Protein AF-A0A0G4H3E8-F1 (afdb_monomer_lite)

Foldseek 3Di:
DDPPPPDDVVVVVVVVVVVVVVVVQLCLVLLQLLCVLLVHDCVDPLVVQLSVQSVVLCVDPVRVPPRSLLSSLLSQLVSCVVCVVVDPDDSADVSSCVSSVDDPVNSVVCCVVSVSVVVD

Secondary structure (DSSP, 8-state):
--------HHHHHHHHHHHHHHHHHSSHHHHHHHHHHTT--TTSHHHHHHHHHHHHHHHSTTTTTS-HHHHHHHHHHHHHHHTGGGSSS-SS-HHHHHHH---HHHHHHHHHHS-GGGG-

Sequence (120 aa):
MDDIPDDPPHTQAKVMKRVAVDISVCGIECLDGLFTAAGMDTHGRLFSFAKYLMFLSLCDIDLAACDVRLLAATGVYITRKTIQGQIAGRIWSTALVGQSSVSESALESGMTTLRMQRLM

Structure (mmCIF, N/CA/C/O backbone):
data_AF-A0A0G4H3E8-F1
#
_entry.id   AF-A0A0G4H3E8-F1
#
loop_
_atom_site.group_PDB
_atom_site.id
_atom_site.type_symbol
_atom_site.label_atom_id
_atom_site.label_alt_id
_atom_site.label_comp_id
_atom_site.label_asym_id
_atom_site.label_entity_id
_atom_site.label_seq_id
_atom_site.pdbx_PDB_ins_code
_atom_site.Cartn_x
_atom_site.Cartn_y
_atom_site.Cartn_z
_atom_site.occupancy
_atom_site.B_iso_or_equiv
_atom_site.auth_seq_id
_atom_site.auth_comp_id
_atom_site.auth_asym_id
_atom_site.auth_atom_id
_atom_site.pdbx_PDB_model_num
ATOM 1 N N . MET A 1 1 ? 11.457 -11.935 -50.012 1.00 41.28 1 MET A N 1
ATOM 2 C CA . MET A 1 1 ? 11.044 -12.628 -48.780 1.00 41.28 1 MET A CA 1
ATOM 3 C C . MET A 1 1 ? 12.194 -12.420 -47.830 1.00 41.28 1 MET A C 1
ATOM 5 O O . MET A 1 1 ? 13.250 -12.983 -48.070 1.00 41.28 1 MET A O 1
ATOM 9 N N . ASP A 1 2 ? 12.036 -11.475 -46.910 1.00 45.06 2 ASP A N 1
ATOM 10 C CA . ASP A 1 2 ? 13.058 -11.137 -45.925 1.00 45.06 2 ASP A CA 1
ATOM 11 C C . ASP A 1 2 ? 13.101 -12.245 -44.869 1.00 45.06 2 ASP A C 1
ATOM 13 O O . ASP A 1 2 ? 12.082 -12.535 -44.238 1.00 45.06 2 ASP A O 1
ATOM 17 N N . ASP A 1 3 ? 14.262 -12.886 -44.726 1.00 52.88 3 ASP A N 1
ATOM 18 C CA . ASP A 1 3 ? 14.547 -13.848 -43.662 1.00 52.88 3 ASP A CA 1
ATOM 19 C C . ASP A 1 3 ? 14.496 -13.115 -42.315 1.00 52.88 3 ASP A C 1
ATOM 21 O O . ASP A 1 3 ? 15.440 -12.433 -41.910 1.00 52.88 3 ASP A O 1
ATOM 25 N N . ILE A 1 4 ? 13.361 -13.232 -41.624 1.00 59.09 4 ILE A N 1
ATOM 26 C CA . ILE A 1 4 ? 13.258 -12.909 -40.201 1.00 59.09 4 ILE A CA 1
ATOM 27 C C . ILE A 1 4 ? 14.163 -13.914 -39.478 1.00 59.09 4 ILE A C 1
ATOM 29 O O . ILE A 1 4 ? 13.926 -15.116 -39.605 1.00 59.09 4 ILE A O 1
ATOM 33 N N . PRO A 1 5 ? 15.202 -13.477 -38.746 1.00 54.44 5 PRO A N 1
ATOM 34 C CA . PRO A 1 5 ? 16.035 -14.413 -38.014 1.00 54.44 5 PRO A CA 1
ATOM 35 C C . PRO A 1 5 ? 15.184 -15.046 -36.910 1.00 54.44 5 PRO A C 1
ATOM 37 O O . PRO A 1 5 ? 14.676 -14.339 -36.038 1.00 54.44 5 PRO A O 1
ATOM 40 N N . ASP A 1 6 ? 15.020 -16.369 -36.967 1.00 59.00 6 ASP A N 1
ATOM 41 C CA . ASP A 1 6 ? 14.448 -17.156 -35.877 1.00 59.00 6 ASP A CA 1
ATOM 42 C C . ASP A 1 6 ? 15.289 -16.909 -34.616 1.00 59.00 6 ASP A C 1
ATOM 44 O O . ASP A 1 6 ? 16.438 -17.349 -34.500 1.00 59.00 6 ASP A O 1
ATOM 48 N N . ASP A 1 7 ? 14.725 -16.144 -33.683 1.00 55.28 7 ASP A N 1
ATOM 49 C CA . ASP A 1 7 ? 15.331 -15.873 -32.384 1.00 55.28 7 ASP A CA 1
ATOM 50 C C . ASP A 1 7 ? 15.502 -17.223 -31.657 1.00 55.28 7 ASP A C 1
ATOM 52 O O . ASP A 1 7 ? 14.544 -18.004 -31.586 1.00 55.28 7 ASP A O 1
ATOM 56 N N . PRO A 1 8 ? 16.697 -17.583 -31.144 1.00 50.31 8 PRO A N 1
ATOM 57 C CA . PRO A 1 8 ? 16.917 -18.932 -30.659 1.00 50.31 8 PRO A CA 1
ATOM 58 C C . PRO A 1 8 ? 15.990 -19.205 -29.466 1.00 50.31 8 PRO A C 1
ATOM 60 O O . PRO A 1 8 ? 15.923 -18.378 -28.548 1.00 50.31 8 PRO A O 1
ATOM 63 N N . PRO A 1 9 ? 15.370 -20.398 -29.367 1.00 56.12 9 PRO A N 1
ATOM 64 C CA . PRO A 1 9 ?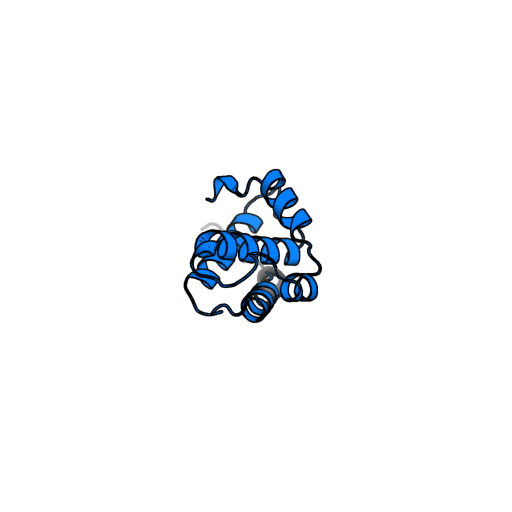 14.502 -20.767 -28.240 1.00 56.12 9 PRO A CA 1
ATOM 65 C C . PRO A 1 9 ? 15.198 -20.647 -26.870 1.00 56.12 9 PRO A C 1
ATOM 67 O O . PRO A 1 9 ? 14.553 -20.584 -25.824 1.00 56.12 9 PRO A O 1
ATOM 70 N N . HIS A 1 10 ? 16.531 -20.556 -26.862 1.00 56.19 10 HIS A N 1
ATOM 71 C CA . HIS A 1 10 ? 17.345 -20.306 -25.681 1.00 56.19 10 HIS A CA 1
ATOM 72 C C . HIS A 1 10 ? 17.233 -18.872 -25.133 1.00 56.19 10 HIS A C 1
ATOM 74 O O . HIS A 1 10 ? 17.249 -18.697 -23.914 1.00 56.19 10 HIS A O 1
ATOM 80 N N . THR A 1 11 ? 17.082 -17.853 -25.986 1.00 53.94 11 THR A N 1
ATOM 81 C CA . THR A 1 11 ? 16.914 -16.453 -25.559 1.00 53.94 11 THR A CA 1
ATOM 82 C C . THR A 1 11 ? 15.546 -16.273 -24.919 1.00 53.94 11 THR A C 1
ATOM 84 O O . THR A 1 11 ? 15.452 -15.780 -23.796 1.00 53.94 11 THR A O 1
ATOM 87 N N . GLN A 1 12 ? 14.500 -16.788 -25.566 1.00 53.94 12 GLN A N 1
ATOM 88 C CA . GLN A 1 12 ? 13.131 -16.708 -25.068 1.00 53.94 12 GLN A CA 1
ATOM 89 C C . GLN A 1 12 ? 12.957 -17.488 -23.760 1.00 53.94 12 GLN A C 1
ATOM 91 O O . GLN A 1 12 ? 12.386 -16.958 -22.813 1.00 53.94 12 GLN A O 1
ATOM 96 N N . ALA A 1 13 ? 13.532 -18.689 -23.641 1.00 55.81 13 ALA A N 1
ATOM 97 C CA . ALA A 1 13 ? 13.508 -19.449 -22.391 1.00 55.81 13 ALA A CA 1
ATOM 98 C C . ALA A 1 13 ? 14.298 -18.757 -21.267 1.00 55.81 13 ALA A C 1
ATOM 100 O O . ALA A 1 13 ? 13.881 -18.790 -20.112 1.00 55.81 13 ALA A O 1
ATOM 101 N N . LYS A 1 14 ? 15.423 -18.099 -21.573 1.00 49.84 14 LYS A N 1
ATOM 102 C CA . LYS A 1 14 ? 16.237 -17.371 -20.584 1.00 49.84 14 LYS A CA 1
ATOM 103 C C . LYS A 1 14 ? 15.572 -16.066 -20.142 1.00 49.84 14 LYS A C 1
ATOM 105 O O . LYS A 1 14 ? 15.638 -15.732 -18.960 1.00 49.84 14 LYS A O 1
ATOM 110 N N . VAL A 1 15 ? 14.891 -15.378 -21.058 1.00 53.28 15 VAL A N 1
ATOM 111 C CA . VAL A 1 15 ? 14.037 -14.220 -20.768 1.00 53.28 15 VAL A CA 1
ATOM 112 C C . VAL A 1 15 ? 12.824 -14.664 -19.960 1.00 53.28 15 VAL A C 1
ATOM 114 O O . VAL A 1 15 ? 12.613 -14.123 -18.889 1.00 53.28 15 VAL A O 1
ATOM 117 N N . MET A 1 16 ? 12.096 -15.705 -20.368 1.00 49.38 16 MET A N 1
ATOM 118 C CA . MET A 1 16 ? 10.956 -16.237 -19.613 1.00 49.38 16 MET A CA 1
ATOM 119 C C . MET A 1 16 ? 11.352 -16.756 -18.232 1.00 49.38 16 MET A C 1
ATOM 121 O O . MET A 1 16 ? 10.591 -16.587 -17.292 1.00 49.38 16 MET A O 1
ATOM 125 N N . LYS A 1 17 ? 12.542 -17.343 -18.071 1.00 41.59 17 LYS A N 1
ATOM 126 C CA . LYS A 1 17 ? 13.044 -17.793 -16.766 1.00 41.59 17 LYS A CA 1
ATOM 127 C C . LYS A 1 17 ? 13.461 -16.620 -15.874 1.00 41.59 17 LYS A C 1
ATOM 129 O O . LYS A 1 17 ? 13.232 -16.688 -14.673 1.00 41.59 17 LYS A O 1
ATOM 134 N N . ARG A 1 18 ? 14.024 -15.544 -16.442 1.00 41.38 18 ARG A N 1
ATOM 135 C CA . ARG A 1 18 ? 14.250 -14.279 -15.716 1.00 41.38 18 ARG A CA 1
ATOM 136 C C . ARG A 1 18 ? 12.933 -13.617 -15.332 1.00 41.38 18 ARG A C 1
ATOM 138 O O . ARG A 1 18 ? 12.755 -13.307 -14.169 1.00 41.38 18 ARG A O 1
ATOM 145 N N . VAL A 1 19 ? 11.992 -13.528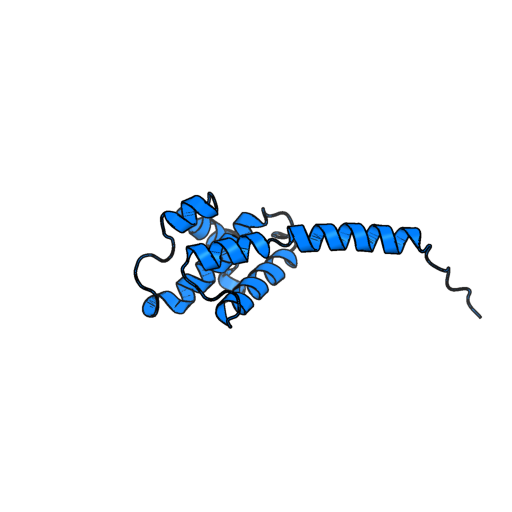 -16.266 1.00 47.22 19 VAL A N 1
ATOM 146 C CA . VAL A 1 19 ? 10.655 -12.981 -16.035 1.00 47.22 19 VAL A CA 1
ATOM 147 C C . VAL A 1 19 ? 9.920 -13.798 -14.978 1.00 47.22 19 VAL A C 1
ATOM 149 O O . VAL A 1 19 ? 9.412 -13.198 -14.054 1.00 47.22 19 VAL A O 1
ATOM 152 N N . ALA A 1 20 ? 9.919 -15.137 -15.036 1.00 42.00 20 ALA A N 1
ATOM 153 C CA . ALA A 1 20 ? 9.285 -16.020 -14.046 1.00 42.00 20 ALA A CA 1
ATOM 154 C C . ALA A 1 20 ? 9.862 -15.847 -12.630 1.00 42.00 20 ALA A C 1
ATOM 156 O O . ALA A 1 20 ? 9.112 -15.849 -11.653 1.00 42.00 20 ALA A O 1
ATOM 157 N N . VAL A 1 21 ? 11.183 -15.669 -12.525 1.00 38.19 21 VAL A N 1
ATOM 158 C CA . VAL A 1 21 ? 11.850 -15.313 -11.265 1.00 38.19 21 VAL A CA 1
ATOM 159 C C . VAL A 1 21 ? 11.449 -13.897 -10.833 1.00 38.19 21 VAL A C 1
ATOM 161 O O . VAL A 1 21 ? 11.126 -13.706 -9.667 1.00 38.19 21 VAL A O 1
ATOM 164 N N . ASP A 1 22 ? 11.336 -12.944 -11.760 1.00 46.78 22 ASP A N 1
ATOM 165 C CA . ASP A 1 22 ? 10.856 -11.586 -11.477 1.00 46.78 22 ASP A CA 1
ATOM 166 C C . ASP A 1 22 ? 9.377 -11.541 -11.052 1.00 46.78 22 ASP A C 1
ATOM 168 O O . ASP A 1 22 ? 9.031 -10.697 -10.236 1.00 46.78 22 ASP A O 1
ATOM 172 N N . ILE A 1 23 ? 8.493 -12.445 -11.506 1.00 43.41 23 ILE A N 1
ATOM 173 C CA . ILE A 1 23 ? 7.075 -12.462 -11.065 1.00 43.41 23 ILE A CA 1
ATOM 174 C C . ILE A 1 23 ? 6.943 -12.970 -9.624 1.00 43.41 23 ILE A C 1
ATOM 176 O O . ILE A 1 23 ? 6.110 -12.465 -8.875 1.00 43.41 23 ILE A O 1
ATOM 180 N N . SER A 1 24 ? 7.783 -13.932 -9.219 1.00 49.03 24 SER A N 1
ATOM 181 C CA . SER A 1 24 ? 7.902 -14.365 -7.815 1.00 49.03 24 SER A CA 1
ATOM 182 C C . SER A 1 24 ? 8.513 -13.257 -6.943 1.00 49.03 24 SER A C 1
ATOM 184 O O . SER A 1 24 ? 8.081 -13.048 -5.811 1.00 49.03 24 SER A O 1
ATOM 186 N N . VAL A 1 25 ? 9.445 -12.477 -7.500 1.00 53.53 25 VAL A N 1
ATOM 187 C CA . VAL A 1 25 ? 10.074 -11.312 -6.853 1.00 53.53 25 VAL A CA 1
ATOM 188 C C . VAL A 1 25 ? 9.228 -10.034 -6.980 1.00 53.53 25 VAL A C 1
ATOM 190 O O . VAL A 1 25 ? 9.533 -9.043 -6.330 1.00 53.53 25 VAL A O 1
ATOM 193 N N . CYS A 1 26 ? 8.097 -10.047 -7.696 1.00 61.25 26 CYS A N 1
ATOM 194 C CA . CYS A 1 26 ? 7.206 -8.892 -7.910 1.00 61.25 26 CYS A CA 1
ATOM 195 C C . CYS A 1 26 ? 6.431 -8.485 -6.639 1.00 61.25 26 CYS A C 1
ATOM 197 O O . CYS A 1 26 ? 5.402 -7.826 -6.711 1.00 61.25 26 CYS A O 1
ATOM 199 N N . GLY A 1 27 ? 6.876 -8.938 -5.462 1.00 70.44 27 GLY A N 1
ATOM 200 C CA . GLY A 1 27 ? 6.372 -8.591 -4.134 1.00 70.44 27 GLY 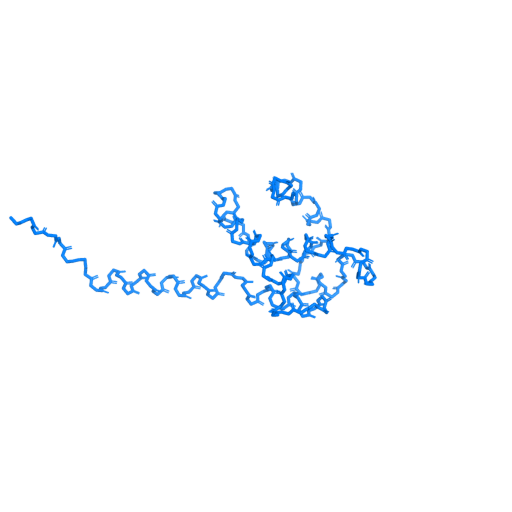A CA 1
ATOM 201 C C . GLY A 1 27 ? 4.898 -8.841 -3.897 1.00 70.44 27 GLY A C 1
ATOM 202 O O . GLY A 1 27 ? 4.385 -8.376 -2.886 1.00 70.44 27 GLY A O 1
ATOM 203 N N . ILE A 1 28 ? 4.227 -9.603 -4.762 1.00 83.56 28 ILE A N 1
ATOM 204 C CA . ILE A 1 28 ? 2.833 -9.995 -4.557 1.00 83.56 28 ILE A CA 1
ATOM 205 C C . ILE A 1 28 ? 2.709 -10.846 -3.290 1.00 83.56 28 ILE A C 1
ATOM 207 O O . ILE A 1 28 ? 1.780 -10.630 -2.523 1.00 83.56 28 ILE A O 1
ATOM 211 N N . GLU A 1 29 ? 3.666 -11.737 -3.015 1.00 86.81 29 GLU A N 1
ATOM 212 C CA . GLU A 1 29 ? 3.709 -12.493 -1.753 1.00 86.81 29 GLU A CA 1
ATOM 213 C C . GLU A 1 29 ? 3.929 -11.575 -0.540 1.00 86.81 29 GLU A C 1
ATOM 215 O O . GLU A 1 29 ? 3.301 -11.744 0.503 1.00 86.81 29 GLU A O 1
ATOM 220 N N . CYS A 1 30 ? 4.778 -10.549 -0.681 1.00 89.00 30 CYS A N 1
ATOM 221 C CA . CYS A 1 30 ? 4.967 -9.547 0.370 1.00 89.00 30 CYS A CA 1
ATOM 222 C C . CYS A 1 30 ? 3.679 -8.747 0.607 1.00 89.00 30 CYS A C 1
ATOM 224 O O . CYS A 1 30 ? 3.287 -8.521 1.752 1.00 89.00 30 CYS A O 1
ATOM 226 N N . LEU A 1 31 ? 2.993 -8.366 -0.469 1.00 91.25 31 LEU A N 1
ATOM 227 C CA . LEU A 1 31 ? 1.733 -7.643 -0.426 1.00 91.25 31 LEU A CA 1
ATOM 228 C C . LEU A 1 31 ? 0.623 -8.482 0.219 1.00 91.25 31 LEU A C 1
ATOM 230 O O . LEU A 1 31 ? -0.112 -7.966 1.056 1.00 91.25 31 LEU A O 1
ATOM 234 N N . ASP A 1 32 ? 0.526 -9.763 -0.133 1.00 93.38 32 ASP A N 1
ATOM 235 C CA . ASP A 1 32 ? -0.421 -10.722 0.444 1.00 93.38 32 ASP A CA 1
ATOM 236 C C . ASP A 1 32 ? -0.209 -10.883 1.955 1.00 93.38 32 ASP A C 1
ATOM 238 O O . ASP A 1 32 ? -1.143 -10.720 2.749 1.00 93.38 32 ASP A O 1
ATOM 242 N N . GLY A 1 33 ? 1.049 -11.069 2.373 1.00 93.12 33 GLY A N 1
ATOM 243 C CA . GLY A 1 33 ? 1.413 -11.142 3.786 1.00 93.12 33 GLY A CA 1
ATOM 2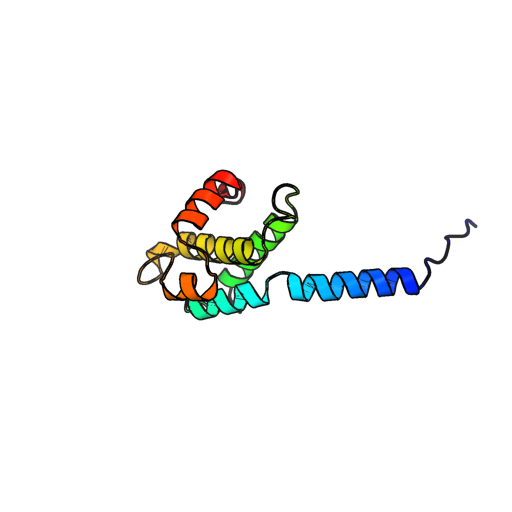44 C C . GLY A 1 33 ? 1.078 -9.859 4.552 1.00 93.12 33 GLY A C 1
ATOM 245 O O . GLY A 1 33 ? 0.584 -9.919 5.679 1.00 93.12 33 GLY A O 1
ATOM 246 N N . LEU A 1 34 ? 1.286 -8.688 3.943 1.00 94.44 34 LEU A N 1
ATOM 247 C CA . LEU A 1 34 ? 0.943 -7.405 4.560 1.00 94.44 34 LEU A CA 1
ATOM 248 C C . LEU A 1 34 ? -0.566 -7.162 4.629 1.00 94.44 34 LEU A C 1
ATOM 250 O O . LEU A 1 34 ? -1.039 -6.641 5.636 1.00 94.44 34 LEU A O 1
ATOM 254 N N . PHE A 1 35 ? -1.337 -7.562 3.617 1.00 94.44 35 PHE A N 1
ATOM 255 C CA . PHE A 1 35 ? -2.801 -7.496 3.662 1.00 94.44 35 PHE A CA 1
ATOM 256 C C . PHE A 1 35 ? -3.372 -8.420 4.737 1.00 94.44 35 PHE A C 1
ATOM 258 O O . PHE A 1 35 ? -4.225 -8.000 5.520 1.00 94.44 35 PHE A O 1
ATOM 265 N N . THR A 1 36 ? -2.830 -9.631 4.849 1.00 93.81 36 THR A N 1
ATOM 266 C CA . THR A 1 36 ? -3.196 -10.573 5.910 1.00 93.81 36 THR A CA 1
ATOM 267 C C . THR A 1 36 ? -2.880 -9.992 7.292 1.00 93.81 36 THR A C 1
ATOM 269 O O . THR A 1 36 ? -3.752 -9.952 8.159 1.00 93.81 36 THR A O 1
ATOM 272 N N . ALA A 1 37 ? -1.675 -9.441 7.491 1.00 93.06 37 ALA A N 1
ATOM 273 C CA . ALA A 1 37 ? -1.285 -8.777 8.742 1.00 93.06 37 ALA A CA 1
ATOM 274 C C . ALA A 1 37 ? -2.121 -7.517 9.046 1.00 93.06 37 ALA A C 1
ATOM 276 O O . ALA A 1 37 ? -2.309 -7.146 10.207 1.00 93.06 37 ALA A O 1
ATOM 277 N N . ALA A 1 38 ? -2.637 -6.860 8.007 1.00 91.75 38 ALA A N 1
ATOM 278 C CA . ALA A 1 38 ? -3.547 -5.726 8.096 1.00 91.75 38 ALA A CA 1
ATOM 279 C C . ALA A 1 38 ? -5.002 -6.125 8.411 1.00 91.75 38 ALA A C 1
ATOM 281 O O . ALA A 1 38 ? -5.811 -5.228 8.673 1.00 91.75 38 ALA A O 1
ATOM 282 N N . GLY A 1 39 ? -5.340 -7.421 8.370 1.00 90.75 39 GLY A N 1
ATOM 283 C CA . GLY A 1 39 ? -6.715 -7.916 8.477 1.00 90.75 39 GLY A CA 1
ATOM 284 C C . GLY A 1 39 ? -7.584 -7.542 7.271 1.00 90.75 39 GLY A C 1
ATOM 285 O O . GLY A 1 39 ? -8.781 -7.310 7.42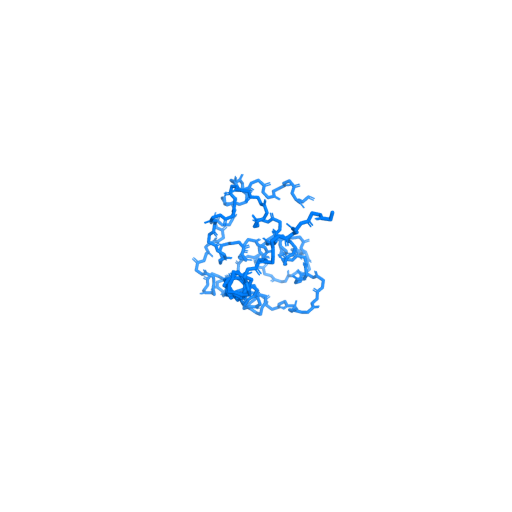6 1.00 90.75 39 GLY A O 1
ATOM 286 N N . MET A 1 40 ? -6.981 -7.402 6.089 1.00 92.19 40 MET A N 1
ATOM 287 C CA . MET A 1 40 ? -7.636 -6.967 4.854 1.00 92.19 40 MET A CA 1
ATOM 288 C C . MET A 1 40 ? -7.775 -8.127 3.865 1.00 92.19 40 MET A C 1
ATOM 290 O O . MET A 1 40 ? -6.930 -9.013 3.809 1.00 92.19 40 MET A O 1
ATOM 294 N N . ASP A 1 41 ? -8.832 -8.093 3.053 1.00 92.12 41 ASP A N 1
ATOM 295 C CA . ASP A 1 41 ? -9.108 -9.108 2.032 1.00 92.12 41 ASP A CA 1
ATOM 296 C C . ASP A 1 41 ? -8.064 -9.090 0.899 1.00 92.12 41 ASP A C 1
ATOM 298 O O . ASP A 1 41 ? -7.884 -8.066 0.232 1.00 92.12 41 ASP A O 1
ATOM 302 N N . THR A 1 42 ? -7.419 -10.236 0.662 1.00 92.06 42 THR A N 1
ATOM 303 C CA . THR A 1 42 ? -6.393 -10.475 -0.369 1.00 92.06 42 THR A CA 1
ATOM 304 C C . THR A 1 42 ? -6.978 -10.855 -1.734 1.00 92.06 42 THR A C 1
ATOM 306 O O . THR A 1 42 ? -6.249 -11.084 -2.697 1.00 92.06 42 THR A O 1
ATOM 309 N N . HIS A 1 43 ? -8.301 -10.881 -1.883 1.00 90.12 43 HIS A N 1
ATOM 310 C CA . HIS A 1 43 ? -8.960 -11.088 -3.179 1.00 90.12 43 HIS A CA 1
ATOM 311 C C . HIS A 1 43 ? -9.859 -9.913 -3.585 1.00 90.12 43 HIS A C 1
ATOM 313 O O . HIS A 1 43 ? -10.478 -9.926 -4.651 1.00 90.12 43 HIS A O 1
ATOM 319 N N . GLY A 1 44 ? -9.887 -8.861 -2.767 1.00 90.00 44 GLY A N 1
ATOM 320 C CA . GLY A 1 44 ? -10.790 -7.733 -2.921 1.00 90.00 44 GLY A CA 1
ATOM 321 C C . GLY A 1 44 ? -10.282 -6.613 -3.827 1.00 90.00 44 GLY A C 1
ATOM 322 O O . GLY A 1 44 ? -9.146 -6.582 -4.317 1.00 90.00 44 GLY A O 1
ATOM 323 N N . ARG A 1 45 ? -11.143 -5.601 -3.997 1.00 93.06 45 ARG A N 1
ATOM 324 C CA . ARG A 1 45 ? -10.818 -4.381 -4.758 1.00 93.06 45 ARG A CA 1
ATOM 325 C C . ARG A 1 45 ? -9.624 -3.627 -4.177 1.00 93.06 45 ARG A C 1
ATOM 327 O O . ARG A 1 45 ? -8.819 -3.103 -4.933 1.00 93.06 45 ARG A O 1
ATOM 334 N N . LEU A 1 46 ? -9.494 -3.599 -2.853 1.00 92.94 46 LEU A N 1
ATOM 335 C CA . LEU A 1 46 ? -8.392 -2.923 -2.165 1.00 92.94 46 LEU A CA 1
ATOM 336 C C . LEU A 1 46 ? -7.048 -3.610 -2.426 1.00 92.94 46 LEU A C 1
ATOM 338 O O . LEU A 1 46 ? -6.050 -2.934 -2.650 1.00 92.94 46 LEU A O 1
ATOM 342 N N . PHE A 1 47 ? -7.029 -4.942 -2.485 1.00 93.25 47 PHE A N 1
ATOM 343 C CA . PHE A 1 47 ? -5.826 -5.681 -2.857 1.00 93.25 47 PHE A CA 1
ATOM 344 C C . PHE A 1 47 ? -5.442 -5.450 -4.316 1.00 93.25 47 PHE A C 1
ATOM 346 O O . PHE A 1 47 ? -4.276 -5.225 -4.631 1.00 93.25 47 PHE A O 1
ATOM 353 N N . SER A 1 48 ? -6.436 -5.426 -5.207 1.00 92.25 48 SER A N 1
ATOM 354 C CA . SER A 1 48 ? -6.227 -5.078 -6.618 1.00 92.25 48 SER A CA 1
ATOM 355 C C . SER A 1 48 ? -5.692 -3.651 -6.780 1.00 92.25 48 SER A C 1
ATOM 357 O O . SER A 1 48 ? -4.790 -3.416 -7.579 1.00 92.25 48 SER A O 1
ATOM 359 N N . PHE A 1 49 ? -6.195 -2.711 -5.978 1.00 90.12 49 PHE A N 1
ATOM 360 C CA . PHE A 1 49 ? -5.706 -1.336 -5.940 1.00 90.12 49 PHE A CA 1
ATOM 361 C C . PHE A 1 49 ? -4.246 -1.258 -5.476 1.00 90.12 49 PHE A C 1
ATOM 363 O O . PHE A 1 49 ? -3.430 -0.614 -6.129 1.00 90.12 49 PHE A O 1
ATOM 370 N N . ALA A 1 50 ? -3.874 -1.978 -4.416 1.00 91.06 50 ALA A N 1
ATOM 371 C CA . ALA A 1 50 ? -2.490 -2.006 -3.953 1.00 91.06 50 ALA A CA 1
ATOM 372 C C . ALA A 1 50 ? -1.533 -2.647 -4.977 1.00 91.06 50 ALA A C 1
ATOM 374 O O . ALA A 1 50 ? -0.439 -2.128 -5.196 1.00 91.06 50 ALA A O 1
ATOM 375 N N . LYS A 1 51 ? -1.961 -3.714 -5.671 1.00 90.62 51 LYS A N 1
ATOM 376 C CA . LYS A 1 51 ? -1.213 -4.293 -6.804 1.00 90.62 51 LYS A CA 1
ATOM 377 C C . LYS A 1 51 ? -0.991 -3.274 -7.917 1.00 90.62 51 LYS A C 1
ATOM 379 O O . LYS A 1 51 ? 0.108 -3.189 -8.455 1.00 90.62 51 LYS A O 1
ATOM 384 N N . TYR A 1 52 ? -2.021 -2.498 -8.248 1.00 88.31 52 TYR A N 1
ATOM 385 C CA . TYR A 1 52 ? -1.934 -1.459 -9.269 1.00 88.31 52 TYR A CA 1
ATOM 386 C C . TYR A 1 52 ? -0.918 -0.371 -8.898 1.00 88.31 52 TYR A C 1
ATOM 388 O O . TYR A 1 52 ? -0.063 -0.038 -9.714 1.00 88.31 52 TYR A O 1
ATOM 396 N N . LEU A 1 53 ? -0.940 0.122 -7.656 1.00 86.56 53 LEU A N 1
ATOM 397 C CA . LEU A 1 53 ? 0.050 1.095 -7.172 1.00 86.56 53 LEU A CA 1
ATOM 398 C C . LEU A 1 53 ? 1.478 0.553 -7.244 1.00 86.56 53 LEU A C 1
ATOM 400 O O . LEU A 1 53 ? 2.408 1.262 -7.632 1.00 86.56 53 LEU A O 1
ATOM 404 N N . MET A 1 54 ? 1.648 -0.715 -6.888 1.00 85.62 54 MET A N 1
ATOM 405 C CA . MET A 1 54 ? 2.946 -1.365 -6.926 1.00 85.62 54 MET A CA 1
ATOM 406 C C . MET A 1 54 ? 3.459 -1.520 -8.363 1.00 85.62 54 MET A C 1
ATOM 408 O O . MET A 1 54 ? 4.611 -1.198 -8.640 1.00 85.62 54 MET A O 1
ATOM 412 N N . PHE A 1 55 ? 2.587 -1.923 -9.291 1.00 83.62 55 PHE A N 1
ATOM 413 C CA . PHE A 1 55 ? 2.909 -1.992 -10.715 1.00 83.62 55 PHE A CA 1
ATOM 414 C C . PHE A 1 55 ? 3.308 -0.624 -11.280 1.00 83.62 55 PHE A C 1
ATOM 416 O O . PHE A 1 55 ? 4.348 -0.509 -11.920 1.00 83.62 55 PHE A O 1
ATOM 423 N N . LEU A 1 56 ? 2.534 0.425 -10.987 1.00 83.31 56 LEU A N 1
ATOM 424 C CA . LEU A 1 56 ? 2.866 1.790 -11.401 1.00 83.31 56 LEU A CA 1
ATOM 425 C C . LEU A 1 56 ? 4.231 2.239 -10.878 1.00 83.31 56 LEU A C 1
ATOM 427 O O . LEU A 1 56 ? 4.978 2.882 -11.607 1.00 83.31 56 LEU A O 1
ATOM 431 N N . SER A 1 57 ? 4.564 1.868 -9.641 1.00 79.56 57 SER A N 1
ATOM 432 C CA . SER A 1 57 ? 5.865 2.182 -9.048 1.00 79.56 57 SER A CA 1
ATOM 433 C C . SER A 1 57 ? 7.001 1.474 -9.783 1.00 79.56 57 SER A C 1
ATOM 435 O O . SER A 1 57 ? 8.041 2.066 -10.012 1.00 79.56 57 SER A O 1
ATOM 437 N N . LEU A 1 58 ? 6.809 0.232 -10.228 1.00 77.88 58 LEU A N 1
ATOM 438 C CA . LEU A 1 58 ? 7.818 -0.475 -11.024 1.00 77.88 58 LEU A CA 1
ATOM 439 C C . LEU A 1 58 ? 7.978 0.096 -12.444 1.00 77.88 58 LEU A C 1
ATOM 441 O O . LEU A 1 58 ? 9.023 -0.092 -13.063 1.00 77.88 58 LEU A O 1
ATOM 445 N N . CYS A 1 59 ? 6.960 0.782 -12.971 1.00 79.44 59 CYS A N 1
ATOM 446 C CA . CYS A 1 59 ? 7.038 1.474 -14.259 1.00 79.44 59 CYS A CA 1
ATOM 447 C C . CYS A 1 59 ? 7.740 2.837 -14.178 1.00 79.44 59 CYS A C 1
ATOM 449 O O . CYS A 1 59 ? 8.137 3.370 -15.215 1.00 79.44 59 CYS A O 1
ATOM 451 N N . ASP A 1 60 ? 7.879 3.411 -12.984 1.00 78.19 60 ASP A N 1
ATOM 452 C CA . ASP A 1 60 ? 8.614 4.654 -12.779 1.00 78.19 60 ASP A CA 1
ATOM 453 C C . ASP A 1 60 ? 10.111 4.340 -12.641 1.00 78.19 60 ASP A C 1
ATOM 455 O O . ASP A 1 60 ? 10.524 3.590 -11.760 1.00 78.19 60 ASP A O 1
ATOM 459 N N . ILE A 1 61 ? 10.936 4.907 -13.526 1.00 75.88 61 ILE A N 1
ATOM 460 C CA . ILE A 1 61 ? 12.386 4.658 -13.576 1.00 75.88 61 ILE A CA 1
ATOM 461 C C . ILE A 1 61 ? 13.056 5.014 -12.244 1.00 75.88 61 ILE A C 1
ATOM 463 O O . ILE A 1 61 ? 13.981 4.314 -11.826 1.00 75.88 61 ILE A O 1
ATOM 467 N N . ASP A 1 62 ? 12.566 6.049 -11.558 1.00 76.38 62 ASP A N 1
ATOM 468 C CA . ASP A 1 62 ? 13.124 6.492 -10.279 1.00 76.38 62 ASP A CA 1
ATOM 469 C C . ASP A 1 62 ? 12.798 5.506 -9.139 1.00 76.38 62 ASP A C 1
ATOM 471 O O . ASP A 1 62 ? 13.476 5.488 -8.109 1.00 76.38 62 ASP A O 1
ATOM 475 N N . LEU A 1 63 ? 11.779 4.661 -9.327 1.00 72.56 63 LEU A N 1
ATOM 476 C CA . LEU A 1 63 ? 11.257 3.720 -8.334 1.00 72.56 63 LEU A CA 1
ATOM 477 C C . LEU A 1 63 ? 11.507 2.250 -8.696 1.00 72.56 63 LEU A C 1
ATOM 479 O O . LEU A 1 63 ? 11.418 1.383 -7.827 1.00 72.56 63 LEU A O 1
ATOM 483 N N . ALA A 1 64 ? 11.874 1.956 -9.944 1.00 70.94 64 ALA A N 1
ATOM 484 C CA . ALA A 1 64 ? 12.115 0.602 -10.438 1.00 70.94 64 ALA A CA 1
ATOM 485 C C . ALA A 1 64 ? 13.248 -0.125 -9.688 1.00 70.94 64 ALA A C 1
ATOM 487 O O . ALA A 1 64 ? 13.274 -1.352 -9.644 1.00 70.94 64 ALA A O 1
ATOM 488 N N . ALA A 1 65 ? 14.175 0.626 -9.081 1.00 74.56 65 ALA A N 1
ATOM 489 C CA . ALA A 1 65 ? 15.263 0.092 -8.259 1.00 74.56 65 ALA A CA 1
ATOM 490 C C . ALA A 1 65 ? 14.942 0.039 -6.750 1.00 74.56 65 ALA A C 1
ATOM 492 O O . ALA A 1 65 ? 15.789 -0.392 -5.963 1.00 74.56 65 ALA A O 1
ATOM 493 N N . CYS A 1 66 ? 13.762 0.498 -6.315 1.00 75.62 66 CYS A N 1
ATOM 494 C CA . CYS A 1 66 ? 13.381 0.468 -4.904 1.00 75.62 66 CYS A CA 1
ATOM 495 C C . CYS A 1 66 ? 13.170 -0.964 -4.397 1.00 75.62 66 CYS A C 1
ATOM 497 O O . CYS A 1 66 ? 12.742 -1.851 -5.132 1.00 75.62 66 CYS A O 1
ATOM 499 N N . ASP A 1 67 ? 13.422 -1.173 -3.098 1.00 83.69 67 ASP A N 1
ATOM 500 C CA . ASP A 1 67 ? 13.130 -2.452 -2.448 1.00 83.69 67 ASP A CA 1
ATOM 501 C C . ASP A 1 67 ? 11.636 -2.774 -2.602 1.00 83.69 67 ASP A C 1
ATOM 503 O O . ASP A 1 67 ? 10.753 -2.012 -2.199 1.00 83.69 67 ASP A O 1
ATOM 507 N N . VAL A 1 68 ? 11.361 -3.937 -3.180 1.00 81.50 68 VAL A N 1
ATOM 508 C CA . VAL A 1 68 ? 10.018 -4.444 -3.445 1.00 81.50 68 VAL A CA 1
ATOM 509 C C . VAL A 1 68 ? 9.156 -4.493 -2.176 1.00 81.50 68 VAL A C 1
ATOM 511 O O . VAL A 1 68 ? 7.958 -4.211 -2.235 1.00 81.50 68 VAL A O 1
ATOM 514 N N . ARG A 1 69 ? 9.739 -4.805 -1.013 1.00 84.94 69 ARG A N 1
ATOM 515 C CA . ARG A 1 69 ? 9.030 -4.805 0.277 1.00 84.94 69 ARG A CA 1
ATOM 516 C C . ARG A 1 69 ? 8.621 -3.400 0.690 1.00 84.94 69 ARG A C 1
ATOM 518 O O . ARG A 1 69 ? 7.530 -3.226 1.228 1.00 84.94 69 ARG A O 1
ATOM 525 N N . LEU A 1 70 ? 9.459 -2.399 0.413 1.00 85.81 70 LEU A N 1
ATOM 526 C CA . LEU A 1 70 ? 9.113 -0.998 0.646 1.00 85.81 70 LEU A CA 1
ATOM 527 C C . LEU A 1 70 ? 7.977 -0.560 -0.288 1.00 85.81 70 LEU A C 1
ATOM 529 O O . LEU A 1 70 ? 7.045 0.103 0.168 1.00 85.81 70 LEU A O 1
ATOM 533 N N . LEU A 1 71 ? 8.001 -0.971 -1.559 1.00 86.12 71 LEU A N 1
ATOM 534 C CA . LEU A 1 71 ? 6.915 -0.696 -2.507 1.00 86.12 71 LEU A CA 1
ATOM 535 C C . LEU A 1 71 ? 5.595 -1.352 -2.072 1.00 86.12 71 LEU A C 1
ATOM 537 O O . LEU A 1 71 ? 4.560 -0.684 -2.038 1.00 86.12 71 LEU A O 1
ATOM 541 N N . ALA A 1 72 ? 5.631 -2.622 -1.661 1.00 89.56 72 ALA A N 1
ATOM 542 C CA . ALA A 1 72 ? 4.462 -3.331 -1.143 1.00 89.56 72 ALA A CA 1
ATOM 543 C C . ALA A 1 72 ? 3.916 -2.666 0.133 1.00 89.56 72 ALA A C 1
ATOM 545 O O . ALA A 1 72 ? 2.718 -2.387 0.222 1.00 89.56 72 ALA A O 1
ATOM 546 N N . ALA A 1 73 ? 4.790 -2.335 1.092 1.00 91.75 73 ALA A N 1
ATOM 547 C CA . ALA A 1 73 ? 4.415 -1.619 2.311 1.00 91.75 73 ALA A CA 1
ATOM 548 C C . ALA A 1 73 ? 3.784 -0.256 2.007 1.00 91.75 73 ALA A C 1
ATOM 550 O O . ALA A 1 73 ? 2.765 0.098 2.601 1.00 91.75 73 ALA A O 1
ATOM 551 N N . THR A 1 74 ? 4.326 0.470 1.028 1.00 89.81 74 THR A N 1
ATOM 552 C CA . THR A 1 74 ? 3.782 1.760 0.589 1.00 89.81 74 THR A CA 1
ATOM 553 C C . THR A 1 74 ? 2.408 1.597 -0.058 1.00 89.81 74 THR A C 1
ATOM 555 O O . THR A 1 74 ? 1.488 2.346 0.275 1.00 89.81 74 THR A O 1
ATOM 558 N N . GLY A 1 75 ? 2.215 0.575 -0.898 1.00 90.25 75 GLY A N 1
ATOM 559 C CA . GLY A 1 75 ? 0.910 0.240 -1.473 1.00 90.25 75 GLY A CA 1
ATOM 560 C C . GLY A 1 75 ? -0.147 -0.077 -0.407 1.00 90.25 75 GLY A C 1
ATOM 561 O O . GLY A 1 75 ? -1.265 0.444 -0.471 1.00 90.25 75 GLY A O 1
ATOM 562 N N . VAL A 1 76 ? 0.203 -0.868 0.616 1.00 93.06 76 VAL A N 1
ATOM 563 C CA . VAL A 1 76 ? -0.698 -1.151 1.752 1.00 93.06 76 VAL A CA 1
ATOM 564 C C . VAL A 1 76 ? -0.985 0.115 2.557 1.00 93.06 76 VAL A C 1
ATOM 566 O O . VAL A 1 76 ? -2.141 0.373 2.892 1.00 93.06 76 VAL A O 1
ATOM 569 N N . TYR A 1 77 ? 0.036 0.923 2.848 1.00 92.88 77 TYR A N 1
ATOM 570 C CA . TYR A 1 77 ? -0.107 2.157 3.622 1.00 92.88 77 TYR A CA 1
ATOM 571 C C . TYR A 1 77 ? -1.050 3.149 2.939 1.00 92.88 77 TYR A C 1
ATOM 573 O O . TYR A 1 77 ? -2.002 3.624 3.561 1.00 92.88 77 TYR A O 1
ATOM 581 N N . ILE A 1 78 ? -0.853 3.387 1.638 1.00 90.94 78 ILE A N 1
ATOM 582 C CA . ILE A 1 78 ? -1.741 4.211 0.813 1.00 90.94 78 ILE A CA 1
ATOM 583 C C . ILE A 1 78 ? -3.168 3.659 0.850 1.00 90.94 78 ILE A C 1
ATOM 585 O O . ILE A 1 78 ? -4.106 4.406 1.126 1.00 90.94 78 ILE A O 1
ATOM 589 N N . THR A 1 79 ? -3.335 2.353 0.638 1.00 91.81 79 THR A N 1
ATOM 590 C CA . THR A 1 79 ? -4.659 1.717 0.633 1.00 91.81 79 THR A CA 1
ATOM 591 C C . THR A 1 79 ? -5.365 1.852 1.982 1.00 91.81 79 THR A C 1
ATOM 593 O O . THR A 1 79 ? -6.561 2.109 2.027 1.00 91.81 79 THR A O 1
ATOM 596 N N . ARG A 1 80 ? -4.649 1.716 3.102 1.00 92.88 80 ARG A N 1
ATOM 597 C CA . ARG A 1 80 ? -5.222 1.900 4.445 1.00 92.88 80 ARG A CA 1
ATOM 598 C C . ARG A 1 80 ? -5.545 3.362 4.736 1.00 92.88 80 ARG A C 1
ATOM 600 O O . ARG A 1 80 ? -6.546 3.638 5.392 1.00 92.88 80 ARG A O 1
ATOM 607 N N . LYS A 1 81 ? -4.741 4.296 4.221 1.00 91.12 81 LYS A N 1
ATOM 608 C CA . LYS A 1 81 ? -4.987 5.736 4.341 1.00 91.12 81 LYS A CA 1
ATOM 609 C C . LYS A 1 81 ? -6.246 6.163 3.580 1.00 91.12 81 LYS A C 1
ATOM 611 O O . LYS A 1 81 ? -7.026 6.944 4.116 1.00 91.12 81 LYS A O 1
ATOM 616 N N . THR A 1 82 ? -6.499 5.617 2.385 1.00 89.25 82 THR A N 1
ATOM 617 C CA . THR A 1 82 ? -7.711 5.940 1.602 1.00 89.25 82 THR A CA 1
ATOM 618 C C . THR A 1 82 ? -9.000 5.454 2.265 1.00 89.25 82 THR A C 1
ATOM 620 O O . THR A 1 82 ? -10.044 6.079 2.097 1.00 89.25 82 THR A O 1
ATOM 623 N N . ILE A 1 83 ? -8.934 4.387 3.065 1.00 90.62 83 ILE A N 1
ATOM 624 C CA . ILE A 1 83 ? -10.081 3.838 3.806 1.00 90.62 83 ILE A CA 1
ATOM 625 C C . ILE A 1 83 ? -10.009 4.107 5.314 1.00 90.62 83 ILE A C 1
ATOM 627 O O . ILE A 1 83 ? -10.682 3.417 6.075 1.00 90.62 83 ILE A O 1
ATOM 631 N N . GLN A 1 84 ? -9.221 5.088 5.775 1.00 88.62 84 GLN A N 1
ATOM 632 C CA . GLN A 1 84 ? -8.946 5.285 7.207 1.00 88.62 84 GLN A CA 1
ATOM 633 C C . GLN A 1 84 ? -10.224 5.384 8.061 1.00 88.62 84 GLN A C 1
ATOM 635 O O . GLN A 1 84 ? -10.271 4.842 9.159 1.00 88.62 84 GLN A O 1
ATOM 640 N N . GLY A 1 85 ? -11.281 6.019 7.545 1.00 88.94 85 GLY A N 1
ATOM 641 C CA . GLY A 1 85 ? -12.572 6.128 8.239 1.00 88.94 85 GLY A CA 1
ATOM 642 C C . GLY A 1 85 ? -13.372 4.821 8.349 1.00 88.94 85 GLY A C 1
ATOM 643 O O . GLY A 1 85 ? -14.388 4.792 9.035 1.00 88.94 85 GLY A O 1
ATOM 644 N N . GLN A 1 86 ? -12.945 3.754 7.671 1.00 86.88 86 GLN A N 1
ATOM 645 C CA . GLN A 1 86 ? -13.594 2.436 7.640 1.00 86.88 86 GLN A CA 1
ATOM 646 C C . GLN A 1 86 ? -12.793 1.364 8.393 1.00 86.88 86 GLN A C 1
ATOM 648 O O . GLN A 1 86 ? -13.289 0.256 8.585 1.00 86.88 86 GLN A O 1
ATOM 653 N N . ILE A 1 87 ? -11.563 1.672 8.815 1.00 85.19 87 ILE A N 1
ATOM 654 C CA . ILE A 1 87 ? -10.696 0.747 9.551 1.00 85.19 87 ILE A CA 1
ATOM 655 C C . ILE A 1 87 ? -10.594 1.155 11.019 1.00 85.19 87 ILE A C 1
ATOM 657 O O . ILE A 1 87 ? -10.555 2.333 11.362 1.00 85.19 87 ILE A O 1
ATOM 661 N N . ALA A 1 88 ? -10.520 0.164 11.902 1.00 83.25 88 ALA A N 1
ATOM 662 C CA . ALA A 1 88 ? -10.246 0.401 13.311 1.00 83.25 88 ALA A CA 1
ATOM 663 C C . ALA A 1 88 ? -8.733 0.554 13.552 1.00 83.25 88 ALA A C 1
ATOM 665 O O . ALA A 1 88 ? -7.923 -0.215 13.031 1.00 83.25 88 ALA A O 1
ATOM 666 N N . GLY A 1 89 ? -8.356 1.509 14.405 1.00 85.56 89 GLY A N 1
ATOM 667 C CA . GLY A 1 89 ? -6.977 1.687 14.863 1.00 85.56 89 GLY A CA 1
ATOM 668 C C . GLY A 1 89 ? -6.106 2.551 13.946 1.00 85.56 89 GLY A C 1
ATOM 669 O O . GLY A 1 89 ? -6.590 3.423 13.229 1.00 85.56 89 GLY A O 1
ATOM 670 N N . ARG A 1 90 ? -4.784 2.357 14.037 1.00 89.31 90 ARG A N 1
ATOM 671 C CA . ARG A 1 90 ? -3.795 3.143 13.280 1.00 89.31 90 ARG A CA 1
ATOM 672 C C . ARG A 1 90 ? -3.700 2.676 11.825 1.00 89.31 90 ARG A C 1
ATOM 674 O O . ARG A 1 90 ? -3.927 1.499 11.520 1.00 89.31 90 ARG A O 1
ATOM 681 N N . ILE A 1 91 ? -3.301 3.594 10.939 1.00 92.06 91 ILE A N 1
ATOM 682 C CA . ILE A 1 91 ? -3.006 3.268 9.537 1.00 92.06 91 ILE A CA 1
ATOM 683 C C . ILE A 1 91 ? -1.865 2.250 9.493 1.00 92.06 91 ILE A C 1
ATOM 685 O O . ILE A 1 91 ? -2.010 1.228 8.829 1.00 92.06 91 ILE A O 1
ATOM 689 N N . TRP A 1 92 ? -0.789 2.460 10.254 1.00 95.44 92 TRP A N 1
ATOM 690 C CA . TRP A 1 92 ? 0.303 1.497 10.365 1.00 95.44 92 TRP A CA 1
ATOM 691 C C . TRP A 1 92 ? 0.402 0.922 11.785 1.00 95.44 92 TRP A C 1
ATOM 693 O O . TRP A 1 92 ? 0.594 1.641 12.765 1.00 95.44 92 TRP A O 1
ATOM 703 N N . SER A 1 93 ? 0.217 -0.393 11.924 1.00 92.38 93 SER A N 1
ATOM 704 C CA . SER A 1 93 ? 0.244 -1.094 13.215 1.00 92.38 93 SER A CA 1
ATOM 705 C C . SER A 1 93 ? 1.618 -1.705 13.500 1.00 92.38 93 SER A C 1
ATOM 707 O O . SER A 1 93 ? 2.431 -1.899 12.599 1.00 92.38 93 SER A O 1
ATOM 709 N N . THR A 1 94 ? 1.876 -2.086 14.754 1.00 91.69 94 THR A N 1
ATOM 710 C CA . THR A 1 94 ? 3.106 -2.806 15.128 1.00 91.69 94 THR A CA 1
ATOM 711 C C . THR A 1 94 ? 3.240 -4.153 14.415 1.00 91.69 94 THR A C 1
ATOM 713 O O . THR A 1 94 ? 4.354 -4.553 14.097 1.00 91.69 94 THR A O 1
ATOM 716 N N . ALA A 1 95 ? 2.126 -4.823 14.101 1.00 91.31 95 ALA A N 1
ATOM 717 C CA . ALA A 1 95 ? 2.123 -6.045 13.296 1.00 91.31 95 ALA A CA 1
ATOM 718 C C . ALA A 1 95 ? 2.623 -5.783 11.866 1.00 91.31 95 ALA A C 1
ATOM 720 O O . ALA A 1 95 ? 3.438 -6.541 11.348 1.00 91.31 95 ALA A O 1
ATOM 721 N N . LEU A 1 96 ? 2.202 -4.669 11.256 1.00 93.44 96 LEU A N 1
ATOM 722 C CA . LEU A 1 96 ? 2.671 -4.258 9.931 1.00 93.44 96 LEU A CA 1
ATOM 723 C C . LEU A 1 96 ? 4.149 -3.860 9.943 1.00 93.44 96 LEU A C 1
ATOM 725 O O . LEU A 1 96 ? 4.881 -4.217 9.020 1.00 93.44 96 LEU A O 1
ATOM 729 N N . VAL A 1 97 ? 4.617 -3.210 11.012 1.00 93.56 97 VAL A N 1
ATOM 730 C CA . VAL A 1 97 ? 6.052 -2.951 11.214 1.00 93.56 97 VAL A CA 1
ATOM 731 C C . VAL A 1 97 ? 6.822 -4.266 11.344 1.00 93.56 97 VAL A C 1
ATOM 733 O O . VAL A 1 97 ? 7.850 -4.425 10.696 1.00 93.56 97 VAL A O 1
ATOM 736 N N . GLY A 1 98 ? 6.318 -5.231 12.119 1.00 91.06 98 GLY A N 1
ATOM 737 C CA . GLY A 1 98 ? 6.947 -6.544 12.278 1.00 91.06 98 GLY A CA 1
ATOM 738 C C . GLY A 1 98 ? 7.032 -7.335 10.970 1.00 91.06 98 GLY A C 1
ATOM 739 O O . GLY A 1 98 ? 8.068 -7.925 10.681 1.00 91.06 98 GLY A O 1
ATOM 740 N N . GLN A 1 99 ? 5.979 -7.292 10.151 1.00 91.19 99 GLN A N 1
ATOM 741 C CA . GLN A 1 99 ? 5.922 -8.013 8.877 1.00 91.19 99 GLN A CA 1
ATOM 742 C C . GLN A 1 99 ? 6.790 -7.370 7.783 1.00 91.19 99 GLN A C 1
ATOM 744 O O . GLN A 1 99 ? 7.418 -8.075 6.997 1.00 91.19 99 GLN A O 1
ATOM 749 N N . SER A 1 100 ? 6.818 -6.036 7.706 1.00 90.38 100 SER A N 1
ATOM 750 C CA . SER A 1 100 ? 7.541 -5.307 6.648 1.00 90.38 100 SER A CA 1
ATOM 751 C C . SER A 1 100 ? 8.972 -4.928 7.023 1.00 90.38 100 SER A C 1
ATOM 753 O O . SER A 1 100 ? 9.789 -4.702 6.136 1.00 90.38 100 SER A O 1
ATOM 755 N N . SER A 1 101 ? 9.280 -4.825 8.319 1.00 91.69 101 SER A N 1
ATOM 756 C CA . SER A 1 101 ? 10.459 -4.113 8.838 1.00 91.69 101 SER A CA 1
ATOM 757 C C . SER A 1 101 ? 10.515 -2.624 8.443 1.00 91.69 101 SER A C 1
ATOM 759 O O . SER A 1 101 ? 11.586 -2.021 8.473 1.00 91.69 101 SER A O 1
ATOM 761 N N . VAL A 1 102 ? 9.376 -2.011 8.090 1.00 89.75 102 VAL A N 1
ATOM 762 C CA . VAL A 1 102 ? 9.275 -0.601 7.677 1.00 89.75 102 VAL A CA 1
ATOM 763 C C . VAL A 1 102 ? 8.469 0.200 8.703 1.00 89.75 102 VAL A C 1
ATOM 765 O O . VAL A 1 102 ? 7.354 -0.178 9.075 1.00 89.75 102 VAL A O 1
ATOM 768 N N . SER A 1 103 ? 9.025 1.327 9.160 1.00 92.12 103 SER A N 1
ATOM 769 C CA . SER A 1 103 ? 8.340 2.244 10.076 1.00 92.12 103 SER A CA 1
ATOM 770 C C . SER A 1 103 ? 7.329 3.135 9.352 1.00 92.12 103 SER A C 1
ATOM 772 O O . SER A 1 103 ? 7.485 3.462 8.177 1.00 92.12 103 SER A O 1
ATOM 774 N N . GLU A 1 104 ? 6.321 3.610 10.085 1.00 91.94 104 GLU A N 1
ATOM 775 C CA . GLU A 1 104 ? 5.341 4.570 9.556 1.00 91.94 104 GLU A CA 1
ATOM 776 C C . GLU A 1 104 ? 6.018 5.866 9.077 1.00 91.94 104 GLU A C 1
ATOM 778 O O . GLU A 1 104 ? 5.738 6.347 7.985 1.00 91.94 104 GLU A O 1
ATOM 783 N N . SER A 1 105 ? 7.009 6.369 9.821 1.00 89.19 105 SER A N 1
ATOM 784 C CA . SER A 1 105 ? 7.788 7.552 9.432 1.00 89.19 105 SER A CA 1
ATOM 785 C C . SER A 1 105 ? 8.560 7.375 8.120 1.00 89.19 105 SER A C 1
ATOM 787 O O . SER A 1 105 ? 8.674 8.321 7.339 1.00 89.19 105 SER A O 1
ATOM 789 N N . ALA A 1 106 ? 9.079 6.171 7.851 1.00 87.44 106 ALA A N 1
ATOM 790 C CA . ALA A 1 106 ? 9.759 5.868 6.597 1.00 87.44 106 ALA A CA 1
ATOM 791 C C . ALA A 1 106 ? 8.774 5.881 5.422 1.00 87.44 106 ALA A C 1
ATOM 793 O O . ALA A 1 106 ? 9.115 6.377 4.351 1.00 87.44 106 ALA A O 1
ATOM 794 N N . LEU A 1 107 ? 7.541 5.411 5.636 1.00 89.31 107 LEU A N 1
ATOM 795 C CA . LEU A 1 107 ? 6.474 5.455 4.633 1.00 89.31 107 LEU A CA 1
ATOM 796 C C . LEU A 1 107 ? 6.014 6.888 4.360 1.00 89.31 107 LEU A C 1
ATOM 798 O O . LEU A 1 107 ? 5.857 7.267 3.204 1.00 89.31 107 LEU A O 1
ATOM 802 N N . GLU A 1 108 ? 5.849 7.717 5.390 1.00 87.31 108 GLU A N 1
ATOM 803 C CA . GLU A 1 108 ? 5.466 9.124 5.216 1.00 87.31 108 GLU A CA 1
ATOM 804 C C . GLU A 1 108 ? 6.539 9.944 4.487 1.00 87.31 108 GLU A C 1
ATOM 806 O O . GLU A 1 108 ? 6.236 10.687 3.545 1.00 87.31 108 GLU A O 1
ATOM 811 N N . SER A 1 109 ? 7.802 9.762 4.874 1.00 79.00 109 SER A N 1
ATOM 812 C CA . SER A 1 109 ? 8.950 10.367 4.190 1.00 79.00 109 SER A CA 1
ATOM 813 C C . SER A 1 109 ? 9.069 9.860 2.747 1.00 79.00 109 SER A C 1
ATOM 815 O O . SER A 1 109 ? 9.239 10.644 1.806 1.00 79.00 109 SER A O 1
ATOM 817 N N . GLY A 1 110 ? 8.885 8.549 2.558 1.00 72.12 110 GLY A N 1
ATOM 818 C CA . GLY A 1 110 ? 8.874 7.881 1.263 1.00 72.12 110 GLY A CA 1
ATOM 819 C C . GLY A 1 110 ? 7.801 8.445 0.341 1.00 72.12 110 GLY A C 1
ATOM 820 O O . GLY A 1 110 ? 8.125 8.917 -0.736 1.00 72.12 110 GLY A O 1
ATOM 821 N N . MET A 1 111 ? 6.540 8.528 0.759 1.00 74.94 111 MET A N 1
ATOM 822 C CA . MET A 1 111 ? 5.473 9.094 -0.083 1.00 74.94 111 MET A CA 1
ATOM 823 C C . MET A 1 111 ? 5.752 10.535 -0.536 1.00 74.94 111 MET A C 1
ATOM 825 O O . MET A 1 111 ? 5.375 10.913 -1.647 1.00 74.94 111 MET A O 1
ATOM 829 N N . THR A 1 112 ? 6.405 11.332 0.313 1.00 67.19 112 THR A N 1
ATOM 830 C CA . THR A 1 112 ? 6.784 12.718 -0.006 1.00 67.19 112 THR A CA 1
ATOM 831 C C . THR A 1 112 ? 7.904 12.761 -1.051 1.00 67.19 112 THR A C 1
ATOM 833 O O . THR A 1 112 ? 7.888 13.594 -1.955 1.00 67.19 112 THR A O 1
ATOM 836 N N . THR A 1 113 ? 8.848 11.823 -0.960 1.00 57.31 113 THR A N 1
ATOM 837 C CA . THR A 1 113 ? 10.025 11.727 -1.837 1.00 57.31 113 THR A CA 1
ATOM 838 C C . THR A 1 113 ? 9.700 11.052 -3.173 1.00 57.31 113 THR A C 1
ATOM 840 O O . THR A 1 113 ? 10.097 11.536 -4.228 1.00 57.31 113 THR A O 1
ATOM 843 N N . LEU A 1 114 ? 8.915 9.975 -3.144 1.00 57.19 114 LEU A N 1
ATOM 844 C CA . LEU A 1 114 ? 8.586 9.117 -4.286 1.00 57.19 114 LEU A CA 1
ATOM 845 C C . LEU A 1 114 ? 7.474 9.707 -5.175 1.00 57.19 114 LEU A C 1
ATOM 847 O O . LEU A 1 114 ? 6.998 9.031 -6.078 1.00 57.19 114 LEU A O 1
ATOM 851 N N . ARG A 1 115 ? 7.007 10.942 -4.912 1.00 58.34 115 ARG A N 1
ATOM 852 C CA . ARG A 1 115 ? 5.932 11.636 -5.662 1.00 58.34 115 ARG A CA 1
ATOM 853 C C . ARG A 1 115 ? 4.682 10.782 -5.938 1.00 58.34 115 ARG A C 1
ATOM 855 O O . ARG A 1 115 ? 3.898 11.120 -6.824 1.00 58.34 115 ARG A O 1
ATOM 862 N N . MET A 1 116 ? 4.421 9.748 -5.134 1.00 57.56 116 MET A N 1
ATOM 863 C CA . MET A 1 116 ? 3.237 8.887 -5.269 1.00 57.56 116 MET A CA 1
ATOM 864 C C . MET A 1 116 ? 1.922 9.654 -5.074 1.00 57.56 116 MET A C 1
ATOM 866 O O . MET A 1 116 ? 0.862 9.169 -5.447 1.00 57.56 116 MET A O 1
ATOM 870 N N . GLN A 1 117 ? 1.986 10.890 -4.566 1.00 51.22 117 GLN A N 1
ATOM 871 C 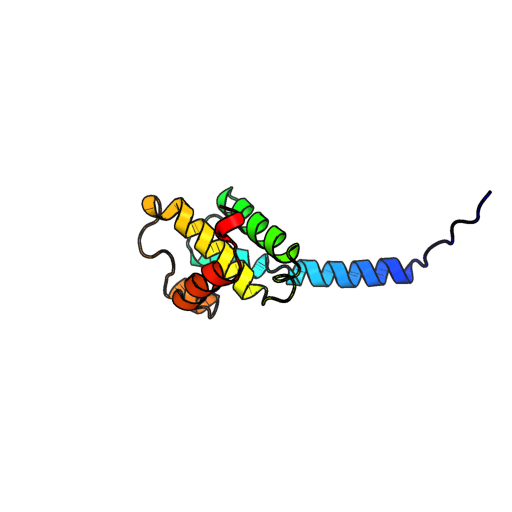CA . GLN A 1 117 ? 0.871 11.839 -4.574 1.00 51.22 117 GLN A CA 1
ATOM 872 C C . GLN A 1 117 ? 0.334 12.151 -5.979 1.00 51.22 117 GLN A C 1
ATOM 874 O O . GLN A 1 117 ? -0.814 12.548 -6.089 1.00 51.22 117 GLN A O 1
ATOM 879 N N . ARG A 1 118 ? 1.117 11.973 -7.054 1.00 49.72 118 ARG A N 1
ATOM 880 C CA . ARG A 1 118 ? 0.623 12.149 -8.434 1.00 49.72 118 ARG A CA 1
ATOM 881 C C . ARG A 1 118 ? -0.316 11.027 -8.893 1.00 49.72 118 ARG A C 1
ATOM 883 O O . ARG A 1 118 ? -0.918 11.156 -9.953 1.00 49.72 118 ARG A O 1
ATOM 890 N N . LEU A 1 119 ? -0.389 9.931 -8.137 1.00 48.28 119 LEU A N 1
ATOM 891 C CA . LEU A 1 119 ? -1.227 8.764 -8.424 1.00 48.28 119 LEU A CA 1
ATOM 892 C C . LEU A 1 119 ? -2.540 8.757 -7.618 1.00 48.28 119 LEU A C 1
ATOM 894 O O . LEU A 1 119 ? -3.371 7.878 -7.847 1.00 48.28 119 LEU A O 1
ATOM 898 N N . MET A 1 120 ? -2.700 9.690 -6.670 1.00 46.56 120 MET A N 1
ATOM 899 C CA . MET A 1 120 ? -3.918 9.919 -5.878 1.00 46.56 120 MET A CA 1
ATOM 900 C C . MET A 1 120 ? -4.749 11.045 -6.484 1.00 46.56 120 MET A C 1
ATOM 902 O O . MET A 1 120 ? -5.991 10.915 -6.443 1.00 46.56 120 MET A O 1
#

Organism: Vitrella brassicaformis (strain CCMP3155) (NCBI:txid1169540)

InterPro domains:
  IPR004367 Cyclin, C-terminal domain [PF02984] (41-111)
  IPR036915 Cyclin-like superfamily [SSF47954] (42-114)

Radius of gyration: 17.65 Å; chains: 1; bounding box: 31×34×64 Å

pLDDT: mean 77.07, std 17.56, range [38.19, 95.44]